Protein AF-A0A529SJ30-F1 (afdb_monomer_lite)

Foldseek 3Di:
DQVVVCVVPVDGDPDALQVVLVVDCPQPPDPVRVPVRADPPALSRNPDCSVVVVCVVCVVVCVVCVVVVVVVVVDDDDPVDDDPDCVVVVVCCVVPVDDDDDDDDDDDPD

Sequence (110 aa):
LRIDVLKRFGVYSTESNGHLSEYLPWYRKRPDEITRWIDMSDWIHGETGGYLRYSTETRNWFETEYPQFLEAASKPIDPAKRSNEHASHILEALETNRVYRGHFNVRNNG

Structure (mmCIF, N/CA/C/O backbone):
data_AF-A0A529SJ30-F1
#
_entry.id   AF-A0A529SJ30-F1
#
loop_
_atom_site.group_PDB
_atom_site.id
_atom_site.type_symbol
_atom_site.label_atom_id
_atom_site.label_alt_id
_atom_site.label_comp_id
_atom_site.label_asym_id
_atom_site.label_entity_id
_atom_site.label_seq_id
_atom_site.pdbx_PDB_ins_code
_atom_site.Cartn_x
_atom_site.Cartn_y
_atom_site.Cartn_z
_atom_site.occupancy
_atom_site.B_iso_or_equiv
_atom_site.auth_seq_id
_atom_site.auth_comp_id
_atom_site.auth_asym_id
_atom_site.auth_atom_id
_atom_site.pdbx_PDB_model_num
ATOM 1 N N . LEU A 1 1 ? 2.626 0.863 -16.499 1.00 91.38 1 LEU A N 1
ATOM 2 C CA . LEU A 1 1 ? 2.232 -0.557 -16.364 1.00 91.38 1 LEU A CA 1
ATOM 3 C C . LEU A 1 1 ? 0.717 -0.756 -16.254 1.00 91.38 1 LEU A C 1
ATOM 5 O O . LEU A 1 1 ? 0.163 -1.423 -17.115 1.00 91.38 1 LEU A O 1
ATOM 9 N N . ARG A 1 2 ? 0.013 -0.157 -15.279 1.00 93.81 2 ARG A N 1
ATOM 10 C CA . ARG A 1 2 ? -1.452 -0.339 -15.112 1.00 93.81 2 ARG A CA 1
ATOM 11 C C . ARG A 1 2 ? -2.304 -0.102 -16.370 1.00 93.81 2 ARG A C 1
ATOM 13 O O . ARG A 1 2 ? -3.268 -0.822 -16.598 1.00 93.81 2 ARG A O 1
ATOM 20 N N . ILE A 1 3 ? -1.932 0.866 -17.213 1.00 94.88 3 ILE A N 1
ATOM 21 C CA . ILE A 1 3 ? -2.615 1.122 -18.496 1.00 94.88 3 ILE A CA 1
ATOM 22 C C . ILE A 1 3 ? -2.435 -0.034 -19.491 1.00 94.88 3 ILE A C 1
ATOM 24 O O . ILE A 1 3 ? -3.357 -0.335 -20.242 1.00 94.88 3 ILE A O 1
ATOM 28 N N . ASP A 1 4 ? -1.276 -0.697 -19.503 1.00 94.69 4 ASP A N 1
ATOM 29 C CA . ASP A 1 4 ? -1.048 -1.872 -20.353 1.00 94.69 4 ASP A CA 1
ATOM 30 C C . ASP A 1 4 ? -1.899 -3.060 -19.874 1.00 94.69 4 ASP A C 1
ATOM 32 O O . ASP A 1 4 ? -2.562 -3.700 -20.686 1.00 94.69 4 ASP A O 1
ATOM 36 N N . VAL A 1 5 ? -1.993 -3.270 -18.554 1.00 95.50 5 VAL A N 1
ATOM 37 C CA . VAL A 1 5 ? -2.906 -4.260 -17.952 1.00 95.50 5 VAL A CA 1
ATOM 38 C C . VAL A 1 5 ? -4.364 -3.967 -18.330 1.00 95.50 5 VAL A C 1
ATOM 40 O O . VAL A 1 5 ? -5.049 -4.862 -18.822 1.00 95.50 5 VAL A O 1
ATOM 43 N N . LEU A 1 6 ? -4.818 -2.713 -18.203 1.00 96.75 6 LEU A N 1
ATOM 44 C CA . LEU A 1 6 ? -6.171 -2.308 -18.603 1.00 96.75 6 LEU A CA 1
ATOM 45 C C . LEU A 1 6 ? -6.446 -2.604 -20.082 1.00 96.75 6 LEU A C 1
ATOM 47 O O . LEU A 1 6 ? -7.486 -3.164 -20.411 1.00 96.75 6 LEU A O 1
ATOM 51 N N . LYS A 1 7 ? -5.510 -2.269 -20.976 1.00 96.94 7 LYS A N 1
ATOM 52 C CA . LYS A 1 7 ? -5.661 -2.526 -22.417 1.00 96.94 7 LYS A CA 1
ATOM 53 C C . LYS A 1 7 ? -5.735 -4.018 -22.754 1.00 96.94 7 LYS A C 1
ATOM 55 O O . LYS A 1 7 ? -6.418 -4.376 -23.705 1.00 96.94 7 LYS A O 1
ATOM 60 N N . ARG A 1 8 ? -5.032 -4.876 -22.009 1.00 95.38 8 ARG A N 1
ATOM 61 C CA . ARG A 1 8 ? -4.972 -6.325 -22.269 1.00 95.38 8 ARG A CA 1
ATOM 62 C C . ARG A 1 8 ? -6.144 -7.097 -21.680 1.00 95.38 8 ARG A C 1
ATOM 64 O O . ARG A 1 8 ? -6.618 -8.034 -22.309 1.00 95.38 8 ARG A O 1
ATOM 71 N N . PHE A 1 9 ? -6.580 -6.725 -20.480 1.00 95.75 9 PHE A N 1
ATOM 72 C CA . PHE A 1 9 ? -7.555 -7.499 -19.709 1.00 95.75 9 PHE A CA 1
ATOM 73 C C . PHE A 1 9 ? -8.912 -6.803 -19.558 1.00 95.75 9 PHE A C 1
ATOM 75 O O . PHE A 1 9 ? -9.844 -7.403 -19.036 1.00 95.75 9 PHE A O 1
ATOM 82 N N . GLY A 1 10 ? -9.039 -5.540 -19.978 1.00 97.62 10 GLY A N 1
ATOM 83 C CA . GLY A 1 10 ? -10.272 -4.760 -19.834 1.00 97.62 10 GLY A CA 1
ATOM 84 C C . GLY A 1 10 ? -10.576 -4.318 -18.399 1.00 97.62 10 GLY A C 1
ATOM 85 O O . GLY A 1 10 ? -11.605 -3.692 -18.163 1.00 97.62 10 GLY A O 1
ATOM 86 N N . VAL A 1 11 ? -9.685 -4.602 -17.443 1.00 96.31 11 VAL A N 1
ATOM 87 C CA . VAL A 1 11 ? -9.834 -4.246 -16.026 1.00 96.31 11 VAL A CA 1
ATOM 88 C C . VAL A 1 11 ? -8.621 -3.474 -15.523 1.00 96.31 11 VAL A C 1
ATOM 90 O O . VAL A 1 11 ? -7.475 -3.780 -15.855 1.00 96.31 11 VAL A O 1
ATOM 93 N N . TYR A 1 12 ? -8.875 -2.442 -14.721 1.00 96.06 12 TYR A N 1
ATOM 94 C CA . TYR A 1 12 ? -7.822 -1.604 -14.163 1.00 96.06 12 TYR A CA 1
ATOM 95 C C . TYR A 1 12 ? -7.301 -2.204 -12.859 1.00 96.06 12 TYR A C 1
ATOM 97 O O . TYR A 1 12 ? -8.070 -2.428 -11.928 1.00 96.06 12 TYR A O 1
ATOM 105 N N . SER A 1 13 ? -5.989 -2.427 -12.774 1.00 95.06 13 SER A N 1
ATOM 106 C CA . SER A 1 13 ? -5.371 -2.821 -11.510 1.00 95.06 13 SER A CA 1
ATOM 107 C C . SER A 1 13 ? -5.203 -1.611 -10.596 1.00 95.06 13 SER A C 1
ATOM 109 O O . SER A 1 13 ? -4.657 -0.585 -11.006 1.00 95.06 13 SER A O 1
ATOM 111 N N . THR A 1 14 ? -5.652 -1.737 -9.351 1.00 94.44 14 THR A N 1
ATOM 112 C CA . THR A 1 14 ? -5.518 -0.699 -8.321 1.00 94.44 14 THR A CA 1
ATOM 113 C C . THR A 1 14 ? -4.153 -0.713 -7.633 1.00 94.44 14 THR A C 1
ATOM 115 O O . THR A 1 14 ? -3.817 0.254 -6.958 1.00 94.44 14 THR A O 1
ATOM 118 N N . GLU A 1 15 ? -3.348 -1.756 -7.840 1.00 93.88 15 GLU A N 1
ATOM 119 C CA . GLU A 1 15 ? -2.002 -1.882 -7.274 1.00 93.88 15 GLU A CA 1
ATOM 120 C C . GLU A 1 15 ? -0.993 -0.953 -7.975 1.00 93.88 15 GLU A C 1
ATOM 122 O O . GLU A 1 15 ? -1.078 -0.692 -9.177 1.00 93.88 15 GLU A O 1
ATOM 127 N N . SER A 1 16 ? -0.016 -0.454 -7.222 1.00 91.06 16 SER A N 1
ATOM 128 C CA . SER A 1 16 ? 1.130 0.317 -7.702 1.00 91.06 16 SER A CA 1
ATOM 129 C C . SER A 1 16 ? 1.873 -0.381 -8.853 1.00 91.06 16 SER A C 1
ATOM 131 O O . SER A 1 16 ? 1.937 -1.607 -8.945 1.00 91.06 16 SER A O 1
ATOM 133 N N . ASN A 1 17 ? 2.469 0.403 -9.763 1.00 91.25 17 ASN A N 1
ATOM 134 C CA . ASN A 1 17 ? 3.208 -0.161 -10.902 1.00 91.25 17 ASN A CA 1
ATOM 135 C C . ASN A 1 17 ? 4.391 -1.029 -10.437 1.00 91.25 17 ASN A C 1
ATOM 137 O O . ASN A 1 17 ? 4.621 -2.090 -11.018 1.00 91.25 17 ASN A O 1
ATOM 141 N N . GLY A 1 18 ? 5.117 -0.582 -9.404 1.00 90.69 18 GLY A N 1
ATOM 142 C CA . GLY A 1 18 ? 6.270 -1.294 -8.867 1.00 90.69 18 GLY A CA 1
ATOM 143 C C . GLY A 1 18 ? 5.885 -2.678 -8.368 1.00 90.69 18 GLY A C 1
ATOM 144 O O . GLY A 1 18 ? 6.393 -3.665 -8.894 1.00 90.69 18 GLY A O 1
ATOM 145 N N . HIS A 1 19 ? 4.915 -2.769 -7.462 1.00 92.38 19 HIS A N 1
ATOM 146 C CA .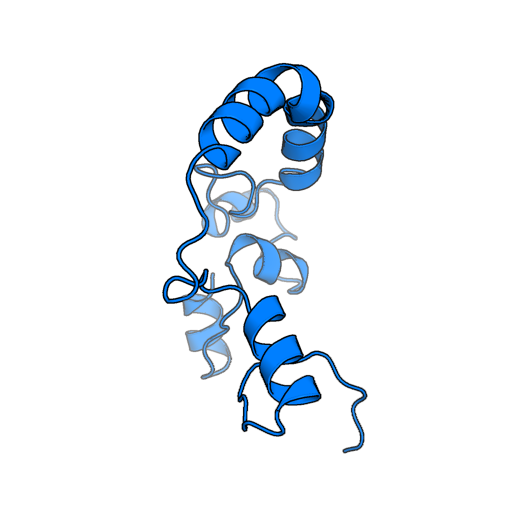 HIS A 1 19 ? 4.491 -4.046 -6.891 1.00 92.38 19 HIS A CA 1
ATOM 147 C C . HIS A 1 19 ? 3.805 -4.946 -7.934 1.00 92.38 19 HIS A C 1
ATOM 149 O O . HIS A 1 19 ? 4.159 -6.113 -8.091 1.00 92.38 19 HIS A O 1
ATOM 155 N N . LEU A 1 20 ? 2.907 -4.398 -8.761 1.00 94.00 20 LEU A N 1
ATOM 156 C CA . LEU A 1 20 ? 2.213 -5.173 -9.798 1.00 94.00 20 LEU A CA 1
ATOM 157 C C . LEU A 1 20 ? 3.169 -5.797 -10.828 1.00 94.00 20 LEU A C 1
ATOM 159 O O . LEU A 1 20 ? 2.901 -6.882 -11.346 1.00 94.00 20 LEU A O 1
ATOM 163 N N . SER A 1 21 ? 4.288 -5.132 -11.131 1.00 92.62 21 SER A N 1
ATOM 164 C CA . SER A 1 21 ? 5.287 -5.656 -12.073 1.00 92.62 21 SER A CA 1
ATOM 165 C C . SER A 1 21 ? 5.971 -6.948 -11.611 1.00 92.62 21 SER A C 1
ATOM 167 O O . SER A 1 21 ? 6.523 -7.656 -12.451 1.00 92.62 21 SER A O 1
ATOM 169 N N . GLU A 1 22 ? 5.926 -7.275 -10.316 1.00 90.81 22 GLU A N 1
ATOM 170 C CA . GLU A 1 22 ? 6.556 -8.469 -9.727 1.00 90.81 22 GLU A CA 1
ATOM 171 C C . GLU A 1 22 ? 5.727 -9.727 -9.936 1.00 90.81 22 GLU A C 1
ATOM 173 O O . GLU A 1 22 ? 6.268 -10.796 -10.214 1.00 90.81 22 GLU A O 1
ATOM 178 N N . TYR A 1 23 ? 4.407 -9.588 -9.847 1.00 91.81 23 TYR A N 1
ATOM 179 C CA . TYR A 1 23 ? 3.477 -10.709 -9.950 1.00 91.81 23 TYR A CA 1
ATOM 180 C C . TYR A 1 23 ? 3.259 -11.178 -11.387 1.00 91.81 23 TYR A C 1
ATOM 182 O O . TYR A 1 23 ? 2.796 -12.295 -11.616 1.00 91.81 23 TYR A O 1
ATOM 190 N N . LEU A 1 24 ? 3.569 -10.330 -12.368 1.00 92.12 24 LEU A N 1
ATOM 191 C CA . LEU A 1 24 ? 3.261 -10.589 -13.766 1.00 92.12 24 LEU A CA 1
ATOM 192 C C . LEU A 1 24 ? 4.530 -10.950 -14.553 1.00 92.12 24 LEU A C 1
ATOM 194 O O . LEU A 1 24 ? 5.497 -10.184 -14.568 1.00 92.12 24 LEU A O 1
ATOM 198 N N . PRO A 1 25 ? 4.538 -12.075 -15.292 1.00 89.69 25 PRO A N 1
ATOM 199 C CA . PRO A 1 25 ? 5.750 -12.623 -15.898 1.00 89.69 25 PRO A CA 1
ATOM 200 C C . PRO A 1 25 ? 6.258 -11.832 -17.114 1.00 89.69 25 PRO A C 1
ATOM 202 O O . PRO A 1 25 ? 7.200 -12.269 -17.761 1.00 89.69 25 PRO A O 1
ATOM 205 N N . TRP A 1 26 ? 5.661 -10.696 -17.475 1.00 88.94 26 TRP A N 1
ATOM 206 C CA . TRP A 1 26 ? 6.021 -9.961 -18.694 1.00 88.94 26 TRP A CA 1
ATOM 207 C C . TRP A 1 26 ? 6.940 -8.767 -18.449 1.00 88.94 26 TRP A C 1
ATOM 209 O O . TRP A 1 26 ? 7.751 -8.462 -19.323 1.00 88.94 26 TRP A O 1
ATOM 219 N N . TYR A 1 27 ? 6.815 -8.107 -17.292 1.00 92.62 27 TYR A N 1
ATOM 220 C CA . TYR A 1 27 ? 7.379 -6.768 -17.075 1.00 92.62 27 TYR A CA 1
ATOM 221 C C . TYR A 1 27 ? 8.797 -6.771 -16.492 1.00 92.62 27 TYR A C 1
ATOM 223 O O . TYR A 1 27 ? 9.532 -5.813 -16.702 1.00 92.62 27 TYR A O 1
ATOM 231 N N . ARG A 1 28 ? 9.203 -7.849 -15.804 1.00 90.88 28 ARG A N 1
ATOM 232 C CA . ARG A 1 28 ? 10.532 -7.966 -15.166 1.00 90.88 28 ARG A CA 1
ATOM 233 C C . ARG A 1 28 ? 11.434 -9.067 -15.736 1.00 90.88 28 ARG A C 1
ATOM 235 O O . ARG A 1 28 ? 12.465 -9.379 -15.154 1.00 90.88 28 ARG A O 1
ATOM 242 N N . LYS A 1 29 ? 11.058 -9.698 -16.855 1.00 89.69 29 LYS A N 1
ATOM 243 C CA . LYS A 1 29 ? 11.811 -10.843 -17.415 1.00 89.69 29 LYS A CA 1
ATOM 244 C C . LYS A 1 29 ? 12.928 -10.473 -18.387 1.00 89.69 29 LYS A C 1
ATOM 246 O O . LYS A 1 29 ? 13.846 -11.268 -18.548 1.00 89.69 29 LYS A O 1
ATOM 251 N N . ARG A 1 30 ? 12.834 -9.326 -19.061 1.00 91.44 30 ARG A N 1
ATOM 252 C CA . ARG A 1 30 ? 13.765 -8.903 -20.119 1.00 91.44 30 ARG A CA 1
ATOM 253 C C . ARG A 1 30 ? 14.517 -7.653 -19.660 1.00 91.44 30 ARG A C 1
ATOM 255 O O . ARG A 1 30 ? 13.878 -6.604 -19.602 1.00 91.44 30 ARG A O 1
ATOM 262 N N . PRO A 1 31 ? 15.808 -7.753 -19.276 1.00 89.12 31 PRO A N 1
ATOM 263 C CA . PRO A 1 31 ? 16.563 -6.639 -18.693 1.00 89.12 31 PRO A CA 1
ATOM 264 C C . PRO A 1 31 ? 16.559 -5.359 -19.536 1.00 89.12 31 PRO A C 1
ATOM 266 O O . PRO A 1 31 ? 16.451 -4.264 -18.993 1.00 89.12 31 PRO A O 1
ATOM 269 N N . ASP A 1 32 ? 16.604 -5.505 -20.856 1.00 92.50 32 ASP A N 1
ATOM 270 C CA . ASP A 1 32 ? 16.566 -4.433 -21.852 1.00 92.50 32 ASP A CA 1
ATOM 271 C C . ASP A 1 32 ? 15.204 -3.723 -21.955 1.00 92.50 32 ASP A C 1
ATOM 273 O O . ASP A 1 32 ? 15.116 -2.620 -22.491 1.00 92.50 32 ASP A O 1
ATOM 277 N N . GLU A 1 33 ? 14.138 -4.309 -21.405 1.00 91.12 33 GLU A N 1
ATOM 278 C CA . GLU A 1 33 ? 12.800 -3.715 -21.390 1.00 91.12 33 GLU A CA 1
ATOM 279 C C . GLU A 1 33 ? 12.375 -3.168 -20.026 1.00 91.12 33 GLU A C 1
ATOM 281 O O . GLU A 1 33 ? 11.378 -2.448 -19.960 1.00 91.12 33 GLU A O 1
ATOM 286 N N . ILE A 1 34 ? 13.088 -3.494 -18.941 1.00 89.06 34 ILE A N 1
ATOM 287 C CA . ILE A 1 34 ? 12.661 -3.174 -17.568 1.00 89.06 34 ILE A CA 1
ATOM 288 C C . ILE A 1 34 ? 12.395 -1.672 -17.407 1.00 89.06 34 ILE A C 1
ATOM 290 O O . ILE A 1 34 ? 11.353 -1.282 -16.877 1.00 89.06 34 ILE A O 1
ATOM 294 N N . THR A 1 35 ? 13.279 -0.826 -17.940 1.00 89.50 35 THR A N 1
ATOM 295 C CA . THR A 1 35 ? 13.198 0.645 -17.852 1.00 89.50 35 THR A CA 1
ATOM 296 C C . THR A 1 35 ? 11.969 1.248 -18.537 1.00 89.50 35 THR A C 1
ATOM 298 O O . THR A 1 35 ? 11.639 2.403 -18.299 1.00 89.50 35 THR A O 1
ATOM 301 N N . ARG A 1 36 ? 11.245 0.480 -19.362 1.00 91.31 36 ARG A N 1
ATOM 302 C CA . ARG A 1 36 ? 9.968 0.907 -19.960 1.00 91.31 36 ARG A CA 1
ATOM 303 C C . ARG A 1 36 ? 8.797 0.797 -18.982 1.00 91.31 36 ARG A C 1
ATOM 305 O O . ARG A 1 36 ? 7.735 1.371 -19.226 1.00 91.31 36 ARG A O 1
ATOM 312 N N . TRP A 1 37 ? 8.958 -0.002 -17.929 1.00 90.88 37 TRP A N 1
ATOM 313 C CA . TRP A 1 37 ? 7.882 -0.405 -17.024 1.00 90.88 37 TRP A CA 1
ATOM 314 C C . TRP A 1 37 ? 8.072 0.093 -15.596 1.00 90.88 37 TRP A C 1
ATOM 316 O O . TRP A 1 37 ? 7.068 0.242 -14.893 1.00 90.88 37 TRP A O 1
ATOM 326 N N . ILE A 1 38 ? 9.320 0.343 -15.200 1.00 89.44 38 ILE A N 1
ATOM 327 C CA . ILE A 1 38 ? 9.698 0.844 -13.880 1.00 89.44 38 ILE A CA 1
ATOM 328 C C . ILE A 1 38 ? 10.031 2.333 -13.945 1.00 89.44 38 ILE A C 1
ATOM 330 O O . ILE A 1 38 ? 10.429 2.847 -14.988 1.00 89.44 38 ILE A O 1
ATOM 334 N N . ASP A 1 39 ? 9.887 3.006 -12.815 1.00 90.44 39 ASP A N 1
ATOM 335 C CA . ASP A 1 39 ? 10.350 4.373 -12.616 1.00 90.44 39 ASP A CA 1
ATOM 336 C C . ASP A 1 39 ? 11.348 4.382 -11.451 1.00 90.44 39 ASP A C 1
ATOM 338 O O . ASP A 1 39 ? 11.181 3.644 -10.484 1.00 90.44 39 ASP A O 1
ATOM 342 N N . MET A 1 40 ? 12.414 5.170 -11.583 1.00 91.25 40 MET A N 1
ATOM 343 C CA . MET A 1 40 ? 13.520 5.232 -10.618 1.00 91.25 40 MET A CA 1
ATOM 344 C C . MET A 1 40 ? 13.426 6.460 -9.704 1.00 91.25 40 MET A C 1
ATOM 346 O O . MET A 1 40 ? 14.355 6.722 -8.944 1.00 91.25 40 MET A O 1
ATOM 350 N N . SER A 1 41 ? 12.340 7.240 -9.788 1.00 93.75 41 SER A N 1
ATOM 351 C CA . SER A 1 41 ? 12.141 8.418 -8.934 1.00 93.75 41 SER A CA 1
ATOM 352 C C . SER A 1 41 ? 11.868 8.078 -7.462 1.00 93.75 41 SER A C 1
ATOM 354 O O . SER A 1 41 ? 12.108 8.914 -6.596 1.00 93.75 41 SER A O 1
ATOM 356 N N . ASP A 1 42 ? 11.408 6.856 -7.179 1.00 93.44 42 ASP A N 1
ATOM 357 C CA . ASP A 1 42 ? 11.135 6.352 -5.834 1.00 93.44 42 ASP A CA 1
ATOM 358 C C . ASP A 1 42 ? 11.443 4.844 -5.770 1.00 93.44 42 ASP A C 1
ATOM 360 O O . ASP A 1 42 ? 11.234 4.110 -6.741 1.00 93.44 42 ASP A O 1
ATOM 364 N N . TRP A 1 43 ? 11.906 4.359 -4.616 1.00 93.31 43 TRP A N 1
ATOM 365 C CA . TRP A 1 43 ? 12.251 2.952 -4.393 1.00 93.31 43 TRP A CA 1
ATOM 366 C C . TRP A 1 43 ? 11.056 2.017 -4.637 1.00 93.31 43 TRP A C 1
ATOM 368 O O . TRP A 1 43 ? 11.231 0.872 -5.061 1.00 93.31 43 TRP A O 1
ATOM 378 N N . ILE A 1 44 ? 9.830 2.498 -4.396 1.00 93.06 44 ILE A N 1
ATOM 379 C CA . ILE A 1 44 ? 8.596 1.709 -4.537 1.00 93.06 44 ILE A CA 1
ATOM 380 C C . ILE A 1 44 ? 8.108 1.615 -5.991 1.00 93.06 44 ILE A C 1
ATOM 382 O O . ILE A 1 44 ? 7.197 0.847 -6.309 1.00 93.06 44 ILE A O 1
ATOM 386 N N . HIS A 1 45 ? 8.717 2.354 -6.921 1.00 93.00 45 HIS A N 1
ATOM 387 C CA . HIS A 1 45 ? 8.274 2.427 -8.317 1.00 93.00 45 HIS A CA 1
ATOM 388 C C . HIS A 1 45 ? 8.824 1.318 -9.230 1.00 93.00 45 HIS A C 1
ATOM 390 O O . HIS A 1 45 ? 8.616 1.339 -10.447 1.00 93.00 45 HIS A O 1
ATOM 396 N N . GLY A 1 46 ? 9.416 0.278 -8.641 1.00 90.56 46 GLY A N 1
ATOM 397 C CA . GLY A 1 46 ? 9.836 -0.932 -9.349 1.00 90.56 46 GLY A CA 1
ATOM 398 C C . GLY A 1 46 ? 11.344 -1.089 -9.486 1.00 90.56 46 GLY A C 1
ATOM 399 O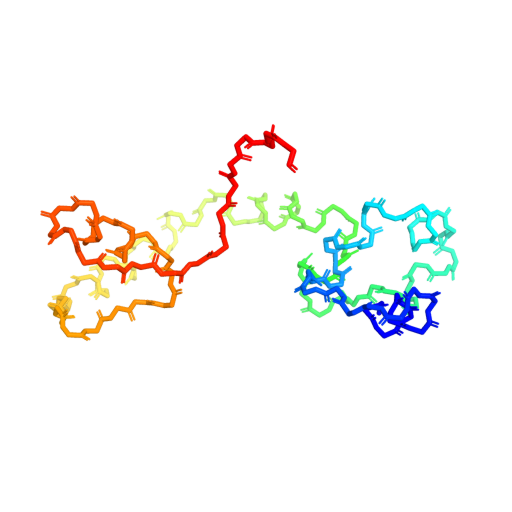 O . GLY A 1 46 ? 11.795 -1.942 -10.251 1.00 90.56 46 GLY A O 1
ATOM 400 N N . GLU A 1 47 ? 12.123 -0.305 -8.742 1.00 92.06 47 GLU A N 1
ATOM 401 C CA . GLU A 1 47 ? 13.551 -0.543 -8.582 1.00 92.06 47 GLU A CA 1
ATOM 402 C C . GLU A 1 47 ? 13.810 -1.983 -8.111 1.00 92.06 47 GLU A C 1
ATOM 404 O O . GLU A 1 47 ? 13.228 -2.475 -7.139 1.00 92.06 47 GLU A O 1
ATOM 409 N N . THR A 1 48 ? 14.728 -2.670 -8.789 1.00 89.88 48 THR A N 1
ATOM 410 C CA . THR A 1 48 ? 15.128 -4.019 -8.383 1.00 89.88 48 THR A CA 1
ATOM 411 C C . THR A 1 48 ? 15.866 -3.958 -7.052 1.00 89.88 48 THR A C 1
ATOM 413 O O . THR A 1 48 ? 16.919 -3.341 -6.950 1.00 89.88 48 THR A O 1
ATOM 416 N N . GLY A 1 49 ? 15.310 -4.611 -6.029 1.00 91.44 49 GLY A N 1
ATOM 417 C CA . GLY A 1 49 ? 15.852 -4.545 -4.672 1.00 91.44 49 GLY A CA 1
ATOM 418 C C . GLY A 1 49 ? 15.599 -3.209 -3.964 1.00 91.44 49 GLY A C 1
ATOM 419 O O . GLY A 1 49 ? 16.160 -3.006 -2.891 1.00 91.44 49 GLY A O 1
ATOM 420 N N . GLY A 1 50 ? 14.742 -2.331 -4.506 1.00 92.94 50 GLY A N 1
ATOM 421 C CA . GLY A 1 50 ? 14.488 -0.994 -3.955 1.00 92.94 50 GLY A CA 1
ATOM 422 C C . GLY A 1 50 ? 14.065 -1.020 -2.487 1.00 92.94 50 GLY A C 1
ATOM 423 O O . GLY A 1 50 ? 14.640 -0.310 -1.668 1.00 92.94 50 GLY A O 1
ATOM 424 N N . TYR A 1 51 ? 13.145 -1.917 -2.115 1.00 93.38 51 TYR A N 1
ATOM 425 C CA . TYR A 1 51 ? 12.723 -2.068 -0.717 1.00 93.38 51 TYR A CA 1
ATOM 426 C C . TYR A 1 51 ? 13.860 -2.523 0.212 1.00 9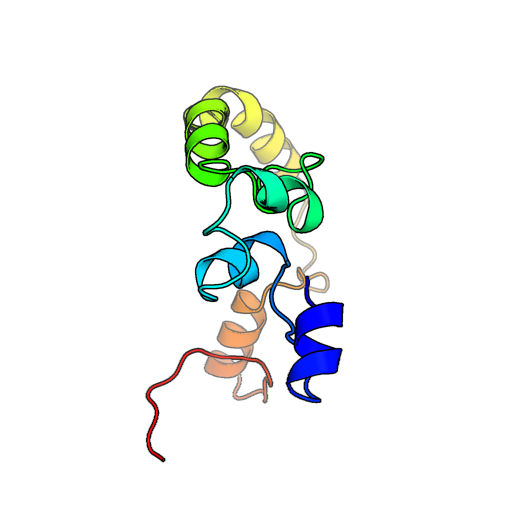3.38 51 TYR A C 1
ATOM 428 O O . TYR A 1 51 ? 13.989 -2.012 1.324 1.00 93.38 51 TYR A O 1
ATOM 436 N N . LEU A 1 52 ? 14.709 -3.455 -0.240 1.00 95.62 52 LEU A N 1
ATOM 437 C CA . LEU A 1 52 ? 15.862 -3.926 0.534 1.00 95.62 52 LEU A CA 1
ATOM 438 C C . LEU A 1 52 ? 16.874 -2.797 0.739 1.00 95.62 52 LEU A C 1
ATOM 440 O O . LEU A 1 52 ? 17.346 -2.593 1.858 1.00 95.62 52 LEU A O 1
ATOM 444 N N . ARG A 1 53 ? 17.194 -2.063 -0.332 1.00 96.25 53 ARG A N 1
ATOM 445 C CA . ARG A 1 53 ? 18.096 -0.913 -0.283 1.00 96.25 53 ARG A CA 1
ATOM 446 C C . ARG A 1 53 ? 17.555 0.148 0.671 1.00 96.25 53 ARG A C 1
ATOM 448 O O . ARG A 1 53 ? 18.245 0.478 1.630 1.00 96.25 53 ARG A O 1
ATOM 455 N N . TYR A 1 54 ? 16.312 0.591 0.469 1.00 95.62 54 TYR A N 1
ATOM 456 C CA . TYR A 1 54 ? 15.654 1.588 1.312 1.00 95.62 54 TYR A CA 1
ATOM 457 C C . TYR A 1 54 ? 15.662 1.170 2.784 1.00 95.62 54 TYR A C 1
ATOM 459 O O . TYR A 1 54 ? 16.148 1.912 3.627 1.00 95.62 54 TYR A O 1
ATOM 467 N N . SER A 1 55 ? 15.238 -0.060 3.088 1.00 95.62 55 SER A N 1
ATOM 468 C CA . SER A 1 55 ? 15.240 -0.580 4.462 1.00 95.62 55 SER A CA 1
ATOM 469 C C . SER A 1 55 ? 16.645 -0.652 5.064 1.00 95.62 55 SER A C 1
ATOM 471 O O . SER A 1 55 ? 16.806 -0.470 6.264 1.00 95.62 55 SER A O 1
ATOM 473 N N . THR A 1 56 ? 17.673 -0.924 4.256 1.00 96.62 56 THR A N 1
ATOM 474 C CA . THR A 1 56 ? 19.068 -0.975 4.721 1.00 96.62 56 THR A CA 1
ATOM 475 C C . THR A 1 56 ? 19.612 0.418 5.014 1.00 96.62 56 THR A C 1
ATOM 477 O O . THR A 1 56 ? 20.289 0.603 6.026 1.00 96.62 5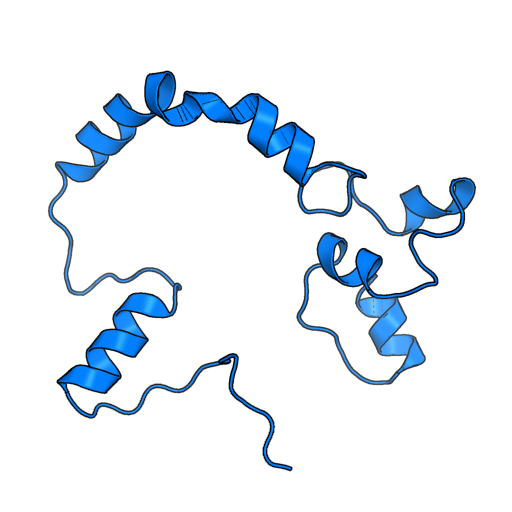6 THR A O 1
ATOM 480 N N . GLU A 1 57 ? 19.320 1.383 4.143 1.00 95.31 57 GLU A N 1
ATOM 481 C CA . GLU A 1 57 ? 19.717 2.786 4.282 1.00 95.31 57 GLU A CA 1
ATOM 482 C C . GLU A 1 57 ? 19.015 3.454 5.469 1.00 95.31 57 GLU A C 1
ATOM 484 O O . GLU A 1 57 ? 19.650 4.196 6.215 1.00 95.31 57 GLU A O 1
ATOM 489 N N . THR A 1 58 ? 17.735 3.144 5.697 1.00 94.06 58 THR A N 1
ATOM 490 C CA . THR A 1 58 ? 16.935 3.735 6.778 1.00 94.06 58 THR A CA 1
ATOM 491 C C . THR A 1 58 ? 16.902 2.886 8.045 1.00 94.06 58 THR A C 1
ATOM 493 O O . THR A 1 58 ? 16.223 3.250 8.995 1.00 94.06 58 THR A O 1
ATOM 496 N N . ARG A 1 59 ? 17.642 1.772 8.140 1.00 94.44 59 ARG A N 1
ATOM 497 C CA . ARG A 1 59 ? 17.520 0.828 9.275 1.00 94.44 59 ARG A CA 1
ATOM 498 C C . ARG A 1 59 ? 17.718 1.464 10.659 1.00 94.44 59 ARG A C 1
ATOM 500 O O . ARG A 1 59 ? 17.124 1.006 11.629 1.00 94.44 59 ARG A O 1
ATOM 507 N N . ASN A 1 60 ? 18.546 2.508 10.737 1.00 94.88 60 ASN A N 1
ATOM 508 C CA . ASN A 1 60 ? 18.855 3.239 11.966 1.00 94.88 60 ASN A CA 1
ATOM 509 C C . ASN A 1 60 ? 18.026 4.530 12.098 1.00 94.88 60 ASN A C 1
ATOM 511 O O . ASN A 1 60 ? 18.391 5.396 12.889 1.00 94.88 60 ASN A O 1
ATOM 515 N N . TRP A 1 61 ? 16.920 4.673 11.352 1.00 93.38 61 TRP A N 1
ATOM 516 C CA . TRP A 1 61 ? 16.065 5.869 11.359 1.00 93.38 61 TRP A CA 1
ATOM 517 C C . TRP A 1 61 ? 15.683 6.300 12.777 1.00 93.38 61 TRP A C 1
ATOM 519 O O . TRP A 1 61 ? 15.568 7.489 13.051 1.00 93.38 61 TRP A O 1
ATOM 529 N N . PHE A 1 62 ? 15.534 5.351 13.706 1.00 93.38 62 PHE A N 1
ATOM 530 C CA . PHE A 1 62 ? 15.199 5.651 15.093 1.00 93.38 62 PHE A CA 1
ATOM 531 C C . PHE A 1 62 ? 16.261 6.525 15.779 1.00 93.38 62 PHE A C 1
ATOM 533 O O . PHE A 1 62 ? 15.913 7.400 16.557 1.00 93.38 62 PHE A O 1
ATOM 540 N N . GLU A 1 63 ? 17.550 6.361 15.478 1.00 94.19 63 GLU A N 1
ATOM 541 C CA . GLU A 1 63 ? 18.610 7.191 16.072 1.00 94.19 63 GLU A CA 1
ATOM 542 C C . GLU A 1 63 ? 18.552 8.644 15.577 1.00 94.19 63 GLU A C 1
ATOM 544 O O . GLU A 1 63 ? 18.890 9.568 16.316 1.00 94.19 63 GLU A O 1
ATOM 549 N N . THR A 1 64 ? 18.109 8.855 14.335 1.00 91.25 64 THR A N 1
ATOM 550 C CA . THR A 1 64 ? 18.160 10.158 13.658 1.00 91.25 64 THR A CA 1
ATOM 551 C C . THR A 1 64 ? 16.827 10.907 13.660 1.00 91.25 64 THR A C 1
ATOM 553 O O . THR A 1 64 ? 16.813 12.132 13.746 1.00 91.25 64 THR A O 1
ATOM 556 N N . GLU A 1 65 ? 15.703 10.196 13.574 1.00 94.31 65 GLU A N 1
ATOM 557 C CA . GLU A 1 65 ? 14.365 10.768 13.375 1.00 94.31 65 GLU A CA 1
ATOM 558 C C . GLU A 1 65 ? 13.493 10.702 14.635 1.00 94.31 65 G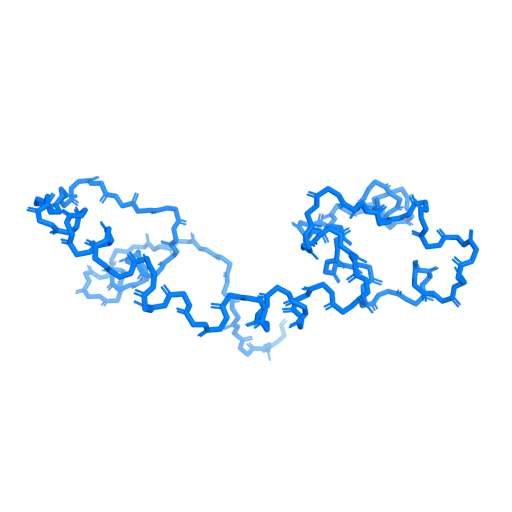LU A C 1
ATOM 560 O O . GLU A 1 65 ? 12.583 11.518 14.790 1.00 94.31 65 GLU A O 1
ATOM 565 N N . TYR A 1 66 ? 13.772 9.792 15.579 1.00 93.94 66 TYR A N 1
ATOM 566 C CA . TYR A 1 66 ? 12.972 9.674 16.804 1.00 93.94 66 TYR A CA 1
ATOM 567 C C . TYR A 1 66 ? 12.837 10.990 17.582 1.00 93.94 66 TYR A C 1
ATOM 569 O O . TYR A 1 66 ? 11.714 11.293 17.983 1.00 93.94 66 TYR A O 1
ATOM 577 N N . PRO A 1 67 ? 13.891 11.815 17.778 1.00 94.38 67 PRO A N 1
ATOM 578 C CA . PRO A 1 67 ? 13.731 13.090 18.475 1.00 94.38 67 PRO A CA 1
ATOM 579 C C . PRO A 1 67 ? 12.705 14.012 17.800 1.00 94.38 67 PRO A C 1
ATOM 581 O O . PRO A 1 67 ? 11.902 14.639 18.487 1.00 94.38 67 PRO A O 1
ATOM 584 N N . GLN A 1 68 ? 12.678 14.035 16.463 1.00 94.06 68 GLN A N 1
ATOM 585 C CA . GLN A 1 68 ? 11.719 14.825 15.686 1.00 94.06 68 GLN A CA 1
ATOM 586 C C . GLN A 1 68 ? 10.299 14.266 15.827 1.00 94.06 68 GLN A C 1
ATOM 588 O O . GLN A 1 68 ? 9.349 15.028 16.002 1.00 94.06 68 GLN A O 1
ATOM 593 N N . PHE A 1 69 ? 10.136 12.938 15.801 1.00 92.69 69 PHE A N 1
ATOM 594 C CA . PHE A 1 69 ? 8.835 12.308 16.038 1.00 92.69 69 PHE A CA 1
ATOM 595 C C . PHE A 1 69 ? 8.334 12.515 17.465 1.00 92.69 69 PHE A C 1
ATOM 597 O O . PHE A 1 69 ? 7.144 12.757 17.655 1.00 92.69 69 PHE A O 1
ATOM 604 N N . LEU A 1 70 ? 9.221 12.465 18.459 1.00 93.94 70 LEU A N 1
ATOM 605 C CA . LEU A 1 70 ? 8.888 12.727 19.854 1.00 93.94 70 LEU A CA 1
ATOM 606 C C . LEU A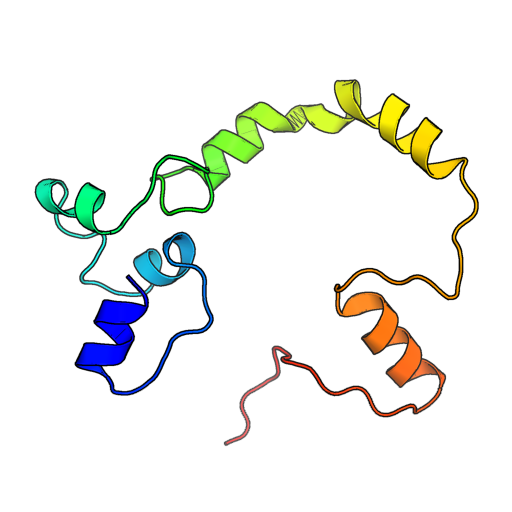 1 70 ? 8.418 14.174 20.042 1.00 93.94 70 LEU A C 1
ATOM 608 O O . LEU A 1 70 ? 7.396 14.413 20.684 1.00 93.94 70 LEU A O 1
ATOM 612 N N . GLU A 1 71 ? 9.120 15.135 19.439 1.00 93.94 71 GLU A N 1
ATOM 613 C CA . GLU A 1 71 ? 8.692 16.534 19.426 1.00 93.94 71 GLU A CA 1
ATOM 614 C C . GLU A 1 71 ? 7.344 16.697 18.708 1.00 93.94 71 GLU A C 1
ATOM 616 O O . GLU A 1 71 ? 6.438 17.343 19.234 1.00 93.94 71 GLU A O 1
ATOM 621 N N . ALA A 1 72 ? 7.152 16.064 17.548 1.00 90.56 72 ALA A N 1
ATOM 622 C CA . ALA A 1 72 ? 5.881 16.100 16.826 1.00 90.56 72 ALA A CA 1
ATOM 623 C C . ALA A 1 72 ? 4.723 15.486 17.636 1.00 90.56 72 ALA A C 1
ATOM 625 O O . ALA A 1 72 ? 3.610 16.018 17.601 1.00 90.56 72 ALA A O 1
ATOM 626 N N . ALA A 1 73 ? 4.991 14.424 18.399 1.00 90.12 73 ALA A N 1
ATOM 627 C CA . ALA A 1 73 ? 4.029 13.746 19.265 1.00 90.12 73 ALA A CA 1
ATOM 628 C C . ALA A 1 73 ? 3.630 14.565 20.505 1.00 90.12 73 ALA A C 1
ATOM 630 O O . ALA A 1 73 ? 2.633 14.242 21.147 1.00 90.12 73 ALA A O 1
ATOM 631 N N . SER A 1 74 ? 4.355 15.644 20.834 1.00 92.50 74 SER A N 1
ATOM 632 C CA . SER A 1 74 ? 3.941 16.583 21.891 1.00 92.50 74 SER A CA 1
ATOM 633 C C . SER A 1 74 ? 2.646 17.329 21.551 1.00 92.50 74 SER A C 1
ATOM 635 O O . SER A 1 74 ? 1.956 17.829 22.443 1.00 92.50 74 SER A O 1
ATOM 637 N N . LYS A 1 75 ? 2.289 17.396 20.261 1.00 89.56 75 LYS A N 1
ATOM 638 C CA . LYS A 1 75 ? 1.028 17.981 19.811 1.00 89.56 75 LYS A CA 1
ATOM 639 C C . LYS A 1 75 ? -0.122 17.046 20.197 1.00 89.56 75 LYS A C 1
ATOM 641 O O . LYS A 1 75 ? -0.081 15.870 19.836 1.00 89.56 75 LYS A O 1
ATOM 646 N N . PRO A 1 76 ? -1.170 17.547 20.877 1.00 88.19 76 PRO A N 1
ATOM 647 C CA . PRO A 1 76 ? -2.336 16.737 21.197 1.00 88.19 76 PRO A CA 1
ATOM 648 C C . PRO A 1 76 ? -2.937 16.094 19.945 1.00 88.19 76 PRO A C 1
ATOM 650 O O . PRO A 1 76 ? -3.075 16.745 18.906 1.00 88.19 76 PRO A O 1
ATOM 653 N N . ILE A 1 77 ? -3.327 14.825 20.061 1.00 86.75 77 ILE A N 1
ATOM 654 C CA . ILE A 1 77 ? -4.073 14.137 19.009 1.00 86.75 77 ILE A CA 1
ATOM 655 C C . ILE A 1 77 ? -5.474 14.743 18.966 1.00 86.75 77 ILE A C 1
ATOM 657 O O . ILE A 1 77 ? -6.207 14.701 19.953 1.00 86.75 77 ILE A O 1
ATOM 661 N N . ASP A 1 78 ? -5.844 15.301 17.819 1.00 88.94 78 ASP A N 1
ATOM 662 C CA . ASP A 1 78 ? -7.208 15.747 17.559 1.00 88.94 78 ASP A CA 1
ATOM 663 C C . ASP A 1 78 ? -8.072 14.514 17.234 1.00 88.94 78 ASP A C 1
ATOM 665 O O . ASP A 1 78 ? -7.889 13.919 16.171 1.00 88.94 78 ASP A O 1
ATOM 669 N N . PRO A 1 79 ? -9.013 14.105 18.106 1.00 83.06 79 PRO A N 1
ATOM 670 C CA . PRO A 1 79 ? -9.816 12.900 17.893 1.00 83.06 79 PRO A CA 1
ATOM 671 C C . PRO A 1 79 ? -10.744 13.002 16.673 1.00 83.06 79 PRO A C 1
ATOM 673 O O . PRO A 1 79 ? -11.235 11.978 16.190 1.00 83.06 79 PRO A O 1
ATOM 676 N N . ALA A 1 80 ? -10.981 14.213 16.153 1.00 87.00 80 ALA A N 1
ATOM 677 C CA . ALA A 1 80 ? -11.723 14.420 14.915 1.00 87.00 80 ALA A CA 1
ATOM 678 C C . ALA A 1 80 ? -10.863 14.185 13.660 1.00 87.00 80 ALA A C 1
ATOM 680 O O . ALA A 1 80 ? -11.412 14.006 12.571 1.00 87.00 80 ALA A O 1
ATOM 681 N N . LYS A 1 81 ? -9.529 14.161 13.789 1.00 88.75 81 LYS A N 1
ATOM 682 C CA . LYS A 1 81 ? -8.594 13.936 12.682 1.00 88.75 81 LYS A CA 1
ATOM 683 C C . LYS A 1 81 ? -8.038 12.521 12.739 1.00 88.75 81 LYS A C 1
ATOM 685 O O . LYS A 1 81 ? -7.329 12.141 13.665 1.00 88.75 81 LYS A O 1
ATOM 690 N N . ARG A 1 82 ? -8.323 11.746 11.698 1.00 89.44 82 ARG A N 1
ATOM 691 C CA . ARG A 1 82 ? -7.757 10.411 11.483 1.00 89.44 82 ARG A CA 1
ATOM 692 C C . ARG A 1 82 ? -6.914 10.422 10.216 1.00 89.44 82 ARG A C 1
ATOM 694 O O . ARG A 1 82 ? -7.146 11.238 9.323 1.00 89.44 82 ARG A O 1
ATOM 701 N N . SER A 1 83 ? -5.928 9.533 10.149 1.00 90.31 83 SER A N 1
ATOM 702 C CA . SER A 1 83 ? -5.244 9.256 8.889 1.00 90.31 83 SER A CA 1
ATOM 703 C C . SER A 1 83 ? -6.185 8.522 7.929 1.00 90.31 83 SER A C 1
ATOM 705 O O . SER A 1 83 ? -7.250 8.045 8.318 1.00 90.31 83 SER A O 1
ATOM 707 N N . ASN A 1 84 ? -5.761 8.392 6.674 1.00 90.94 84 ASN A N 1
ATOM 708 C CA . ASN A 1 84 ? -6.473 7.582 5.684 1.00 90.94 84 ASN A CA 1
ATOM 709 C C . ASN A 1 84 ? -6.286 6.067 5.908 1.00 90.94 84 ASN A C 1
ATOM 711 O O . ASN A 1 84 ? -6.811 5.268 5.138 1.00 90.94 84 ASN A O 1
ATOM 715 N N . GLU A 1 85 ? -5.538 5.670 6.942 1.00 94.19 85 GLU A N 1
ATOM 716 C CA . GLU A 1 85 ? -5.271 4.270 7.250 1.00 94.19 85 GLU A CA 1
ATOM 717 C C . GLU A 1 85 ? -6.473 3.592 7.907 1.00 94.19 85 GLU A C 1
ATOM 719 O O . GLU A 1 85 ? -7.159 4.141 8.774 1.00 94.19 85 GLU A O 1
ATOM 724 N N . HIS A 1 86 ? -6.694 2.334 7.540 1.00 95.19 86 HIS A N 1
ATOM 725 C CA . HIS A 1 86 ? -7.902 1.600 7.906 1.00 95.19 86 HIS A CA 1
ATOM 726 C C . HIS A 1 86 ? -7.969 1.212 9.397 1.00 95.19 86 HIS A C 1
ATOM 728 O O . HIS A 1 86 ? -9.059 0.982 9.916 1.00 95.19 86 HIS A O 1
ATOM 734 N N . ALA A 1 87 ? -6.836 1.146 10.107 1.00 94.75 87 ALA A N 1
ATOM 735 C CA . ALA A 1 87 ? -6.747 0.552 11.446 1.00 94.75 87 ALA A CA 1
ATOM 736 C C . ALA A 1 87 ? -7.725 1.162 12.468 1.00 94.75 87 ALA A C 1
ATOM 738 O O . ALA A 1 87 ? -8.487 0.437 13.107 1.00 94.75 87 ALA A O 1
ATOM 739 N N . SER A 1 88 ? -7.754 2.492 12.590 1.00 93.38 88 SER A N 1
ATOM 740 C CA . SER A 1 88 ? -8.633 3.174 13.556 1.00 93.38 88 SER A CA 1
ATOM 741 C C . SER A 1 88 ? -10.123 2.974 13.249 1.00 93.38 88 SER A C 1
ATOM 743 O O . SER A 1 88 ? -10.938 2.853 14.161 1.00 93.38 88 SER A O 1
ATOM 745 N N . HIS A 1 89 ? -10.478 2.884 11.965 1.00 93.50 89 HIS A N 1
ATOM 746 C CA . HIS A 1 89 ? -11.845 2.636 11.520 1.00 93.50 89 HIS A CA 1
ATOM 747 C C . HIS A 1 89 ? -12.291 1.193 11.772 1.00 93.50 89 HIS A C 1
ATOM 749 O O . HIS A 1 89 ? -13.441 0.969 12.139 1.00 93.50 89 HIS A O 1
ATOM 755 N N . ILE A 1 90 ? -11.385 0.222 11.607 1.00 96.00 90 ILE A N 1
ATOM 756 C CA . ILE A 1 90 ? -11.646 -1.186 11.934 1.00 96.00 90 ILE A CA 1
ATOM 757 C C . ILE A 1 90 ? -11.937 -1.326 13.429 1.00 96.00 90 ILE A C 1
ATOM 759 O O . ILE A 1 90 ? -12.934 -1.940 13.794 1.00 96.00 90 ILE A O 1
ATOM 763 N N . LEU A 1 91 ? -11.099 -0.730 14.284 1.00 95.50 91 LEU A N 1
ATOM 764 C CA . LEU A 1 91 ? -11.291 -0.781 15.735 1.00 95.50 91 LEU A CA 1
ATOM 765 C C . LEU A 1 91 ? -12.618 -0.135 16.149 1.00 95.50 91 LEU A C 1
ATOM 767 O O . LEU A 1 91 ? -13.399 -0.755 16.858 1.00 95.50 91 LEU A O 1
ATOM 771 N N . GLU A 1 92 ? -12.936 1.061 15.646 1.00 95.12 92 GLU A N 1
ATOM 772 C CA . GLU A 1 92 ? -14.229 1.705 15.921 1.00 95.12 92 GLU A CA 1
ATOM 773 C C . GLU A 1 92 ? -15.413 0.814 15.517 1.00 95.12 92 GLU A C 1
ATOM 775 O O . GLU A 1 92 ? -16.377 0.696 16.273 1.00 95.12 92 GLU A O 1
ATOM 780 N N . ALA A 1 93 ? -15.349 0.177 14.347 1.00 96.69 93 ALA A N 1
ATOM 781 C CA . ALA A 1 93 ? -16.408 -0.708 13.874 1.00 96.69 93 ALA A CA 1
ATOM 782 C C . ALA A 1 93 ? -16.618 -1.916 14.797 1.00 96.69 93 ALA A C 1
ATOM 784 O O . ALA A 1 93 ? -17.763 -2.268 15.080 1.00 96.69 93 ALA A O 1
ATOM 785 N N . LEU A 1 94 ? -15.528 -2.509 15.292 1.00 97.19 94 LEU A N 1
ATOM 786 C CA . LEU A 1 94 ? -15.570 -3.631 16.232 1.00 97.19 94 LEU A CA 1
ATOM 787 C C . LEU A 1 94 ? -16.157 -3.222 17.590 1.00 97.19 94 LEU A C 1
ATOM 789 O O . LEU A 1 94 ? -17.009 -3.930 18.117 1.00 97.19 94 LEU A O 1
ATOM 793 N N . GLU A 1 95 ? -15.745 -2.073 18.127 1.00 98.12 95 GLU A N 1
ATOM 794 C CA . GLU A 1 95 ? -16.138 -1.630 19.473 1.00 98.12 95 GLU A CA 1
ATOM 795 C C . GLU A 1 95 ? -17.548 -1.024 19.530 1.00 98.12 95 GLU A C 1
ATOM 797 O O . GLU A 1 95 ? -18.229 -1.093 20.551 1.00 98.12 95 GLU A O 1
ATOM 802 N N . THR A 1 96 ? -18.002 -0.398 18.442 1.00 98.00 96 THR A N 1
ATOM 803 C CA . THR A 1 96 ? -19.251 0.391 18.436 1.00 98.00 96 THR A CA 1
ATOM 804 C C . THR A 1 96 ? -20.347 -0.200 17.560 1.00 98.00 96 THR A C 1
ATOM 806 O O . THR A 1 96 ? -21.447 0.349 17.497 1.00 98.00 96 THR A O 1
ATOM 809 N N . ASN A 1 97 ? -20.056 -1.296 16.853 1.00 96.94 97 ASN A N 1
ATOM 810 C CA . ASN A 1 97 ? -20.932 -1.891 15.845 1.00 96.94 97 ASN A CA 1
ATOM 811 C C . ASN A 1 97 ? -21.285 -0.926 14.686 1.00 96.94 97 ASN A C 1
ATOM 813 O O . ASN A 1 97 ? -22.273 -1.110 13.970 1.00 96.94 97 ASN A O 1
ATOM 817 N N . ARG A 1 98 ? -20.483 0.129 14.487 1.00 97.00 98 ARG A N 1
ATOM 818 C CA . ARG A 1 98 ? -20.596 1.037 13.342 1.00 97.00 98 ARG A CA 1
ATOM 819 C C . ARG A 1 98 ? -20.134 0.319 12.076 1.00 97.00 98 ARG A C 1
ATOM 821 O O . ARG A 1 98 ? -19.038 -0.227 12.029 1.00 97.00 98 ARG A O 1
ATOM 828 N N . VAL A 1 99 ? -20.928 0.380 11.007 1.00 97.12 99 VAL A N 1
ATOM 829 C CA . VAL A 1 99 ? -20.541 -0.226 9.724 1.00 97.12 99 VAL A CA 1
ATOM 830 C C . VAL A 1 99 ? -19.325 0.495 9.141 1.00 97.12 99 VAL A C 1
ATOM 832 O O . VAL A 1 99 ? -19.376 1.694 8.860 1.00 97.12 99 VAL A O 1
ATOM 835 N N . TYR A 1 100 ? -18.263 -0.268 8.889 1.00 96.31 100 TYR A N 1
ATOM 836 C CA . TYR A 1 100 ? -17.098 0.169 8.134 1.00 96.31 100 TYR A CA 1
ATOM 837 C C . TYR A 1 100 ? -16.907 -0.699 6.891 1.00 96.31 100 TYR A C 1
ATOM 839 O O . TYR A 1 100 ? -16.868 -1.926 6.969 1.00 96.31 100 TYR A O 1
ATOM 847 N N . ARG A 1 101 ? -16.792 -0.055 5.725 1.00 95.94 101 ARG A N 1
ATOM 848 C CA . ARG A 1 101 ? -16.565 -0.718 4.437 1.00 95.94 101 ARG A CA 1
ATOM 849 C C . ARG A 1 101 ? -15.144 -0.432 3.969 1.00 95.94 101 ARG A C 1
ATOM 851 O O . ARG A 1 101 ? -14.764 0.725 3.831 1.00 95.94 101 ARG A O 1
ATOM 858 N N . GLY A 1 102 ? -14.397 -1.487 3.669 1.00 92.56 102 GLY A N 1
ATOM 859 C CA . GLY A 1 102 ? -13.023 -1.410 3.185 1.00 92.56 102 GLY A CA 1
ATOM 860 C C . GLY A 1 102 ? -12.638 -2.641 2.368 1.00 92.56 102 GLY A C 1
ATOM 861 O O . GLY A 1 102 ? -13.464 -3.525 2.133 1.00 92.56 102 GLY A O 1
ATOM 862 N N . HIS A 1 103 ? -11.383 -2.680 1.931 1.00 93.81 103 HIS A N 1
ATOM 863 C CA . HIS A 1 103 ? -10.788 -3.828 1.255 1.00 93.81 103 HIS A CA 1
ATOM 864 C C . HIS A 1 103 ? -9.958 -4.614 2.273 1.00 93.81 103 HIS A C 1
ATOM 866 O O . HIS A 1 103 ? -8.969 -4.100 2.788 1.00 93.81 103 HIS A O 1
ATOM 872 N N . PHE A 1 104 ? -10.378 -5.841 2.585 1.00 95.12 104 PHE A N 1
ATOM 873 C CA . PHE A 1 104 ? -9.764 -6.672 3.621 1.00 95.12 104 PHE A CA 1
ATOM 874 C C . PHE A 1 104 ? -9.255 -7.985 3.042 1.00 95.12 104 PHE A C 1
ATOM 876 O O . PHE A 1 104 ? -9.879 -8.570 2.157 1.00 95.12 104 PHE A O 1
ATOM 883 N N . ASN A 1 105 ? -8.154 -8.479 3.600 1.00 96.25 105 ASN A N 1
ATOM 884 C CA . ASN A 1 105 ? -7.708 -9.842 3.360 1.00 96.25 105 ASN A CA 1
ATOM 885 C C . ASN A 1 105 ? -8.515 -10.785 4.256 1.00 96.25 105 ASN A C 1
ATOM 887 O O . ASN A 1 105 ? -8.431 -10.711 5.480 1.00 96.25 105 ASN A O 1
ATOM 891 N N . VAL A 1 106 ? -9.304 -11.662 3.641 1.00 95.69 106 VAL A N 1
ATOM 892 C CA . VAL A 1 106 ? -10.134 -12.663 4.324 1.00 95.69 106 VAL A CA 1
ATOM 893 C C . VAL A 1 106 ? -9.999 -14.010 3.623 1.00 95.69 106 VAL A C 1
ATOM 895 O O . VAL A 1 106 ? -9.554 -14.088 2.476 1.00 95.69 106 VAL A O 1
ATOM 898 N N . ARG A 1 107 ? -10.383 -15.091 4.304 1.00 97.69 107 ARG A N 1
ATOM 899 C CA . ARG A 1 107 ? -10.421 -16.420 3.687 1.00 97.69 107 ARG A CA 1
ATOM 900 C C . ARG A 1 107 ? -11.441 -16.434 2.545 1.00 97.69 107 ARG A C 1
ATOM 902 O O . ARG A 1 107 ? -12.583 -16.028 2.738 1.00 97.69 107 ARG A O 1
ATOM 909 N N . ASN A 1 108 ? -11.032 -16.938 1.383 1.00 97.44 108 ASN A N 1
ATOM 910 C CA . ASN A 1 108 ? -11.939 -17.183 0.265 1.00 97.44 108 ASN A CA 1
ATOM 911 C C . ASN A 1 108 ? -12.858 -18.377 0.583 1.00 97.44 108 ASN A C 1
ATOM 913 O O . ASN A 1 108 ? -12.356 -19.460 0.891 1.00 97.44 108 ASN A O 1
ATOM 917 N N . ASN A 1 109 ? -14.174 -18.175 0.487 1.00 96.50 109 ASN A N 1
ATOM 918 C CA . ASN A 1 109 ? -15.199 -19.189 0.757 1.00 96.50 109 ASN A CA 1
ATOM 919 C C . ASN A 1 109 ? -16.093 -19.481 -0.469 1.00 96.50 109 ASN A C 1
ATOM 921 O O . ASN A 1 109 ? -17.134 -20.118 -0.307 1.00 96.50 109 ASN A O 1
ATOM 925 N N . GLY A 1 110 ? -15.677 -19.055 -1.669 1.00 88.69 110 GLY A N 1
ATOM 926 C CA . GLY A 1 110 ? -16.495 -19.077 -2.892 1.00 88.69 110 GLY A CA 1
ATOM 927 C C . GLY A 1 110 ? -17.214 -17.759 -3.136 1.00 88.69 110 GLY A C 1
ATOM 928 O O . GLY A 1 110 ? -17.992 -17.730 -4.111 1.00 88.69 110 GLY A O 1
#

pLDDT: mean 93.17, std 2.85, range [83.06, 98.12]

Secondary structure (DSSP, 8-state):
-HHHHHHHHSS---S-HHHHHHHSTTTSS-GGGGGGT--SSSGGGS-TTHHHHHHHHSTTHHHHHHHHHHHHHTSPP-TT---S-SHHHHHHHHHH--------------

Radius of gyration: 19.65 Å; chains: 1; bounding box: 41×37×44 Å